Protein AF-A0A920MKY1-F1 (afdb_monomer_lite)

Secondary structure (DSSP, 8-state):
---SS-TTSTT--TT-HHHHHH-SEEEEES--SPPPTT-S---TT-EEEEEES-TTTTTSSS--SEEEES-HHHHHHHHHHHHHHHHS------

Structure (mmCIF, N/CA/C/O backbone):
data_AF-A0A920MKY1-F1
#
_entry.id   AF-A0A920MKY1-F1
#
loop_
_atom_site.group_PDB
_atom_site.id
_atom_site.type_symbol
_atom_site.label_atom_id
_atom_site.label_alt_id
_atom_site.label_comp_id
_atom_site.label_asym_id
_atom_site.label_entity_id
_atom_site.label_seq_id
_atom_site.pdbx_PDB_ins_code
_atom_site.Cartn_x
_atom_site.Cartn_y
_atom_site.Cartn_z
_atom_site.occupancy
_atom_site.B_iso_or_equiv
_atom_site.auth_seq_id
_atom_site.auth_comp_id
_atom_site.auth_asym_id
_atom_site.auth_atom_id
_atom_site.pdbx_PDB_model_num
ATOM 1 N N . MET A 1 1 ? 2.628 14.627 2.706 1.00 58.94 1 MET A N 1
ATOM 2 C CA . MET A 1 1 ? 3.404 15.098 3.879 1.00 58.94 1 MET A CA 1
ATOM 3 C C . MET A 1 1 ? 4.353 13.978 4.297 1.00 58.94 1 MET A C 1
ATOM 5 O O . MET A 1 1 ? 3.905 12.841 4.354 1.00 58.94 1 MET A O 1
ATOM 9 N N . ARG A 1 2 ? 5.652 14.248 4.497 1.00 74.38 2 ARG A N 1
ATOM 10 C CA . ARG A 1 2 ? 6.620 13.260 5.026 1.00 74.38 2 ARG A CA 1
ATOM 11 C C . ARG A 1 2 ? 6.659 13.331 6.558 1.00 74.38 2 ARG A C 1
ATOM 13 O O . ARG A 1 2 ? 6.317 14.370 7.114 1.00 74.38 2 ARG A O 1
ATOM 20 N N . GLY A 1 3 ? 7.093 12.254 7.218 1.00 79.56 3 GLY A N 1
ATOM 21 C CA . GLY A 1 3 ? 7.352 12.245 8.667 1.00 79.56 3 GLY A CA 1
ATOM 22 C C . GLY A 1 3 ? 6.484 11.305 9.508 1.00 79.56 3 GLY A C 1
ATOM 23 O O . GLY A 1 3 ? 6.740 11.183 10.700 1.00 79.56 3 GLY A O 1
ATOM 24 N N . HIS A 1 4 ? 5.505 10.602 8.920 1.00 85.25 4 HIS A N 1
ATOM 25 C CA . HIS A 1 4 ? 4.784 9.528 9.626 1.00 85.25 4 HIS A CA 1
ATOM 26 C C . HIS A 1 4 ? 5.700 8.338 9.966 1.00 85.25 4 HIS A C 1
ATOM 28 O O . HIS A 1 4 ? 5.537 7.712 11.008 1.00 85.25 4 HIS A O 1
ATOM 34 N N . PHE A 1 5 ? 6.698 8.081 9.116 1.00 87.62 5 PHE A N 1
ATOM 35 C CA . PHE A 1 5 ? 7.811 7.169 9.370 1.00 87.62 5 PHE A CA 1
ATOM 36 C C . PHE A 1 5 ? 9.129 7.909 9.128 1.00 87.62 5 PHE A C 1
ATOM 38 O O . PHE A 1 5 ? 9.190 8.796 8.272 1.00 87.62 5 PHE A O 1
ATOM 45 N N . SER A 1 6 ? 10.175 7.558 9.881 1.00 89.38 6 SER A N 1
ATOM 46 C CA . SER A 1 6 ? 11.511 8.113 9.649 1.00 89.38 6 SER A CA 1
ATOM 47 C C . SER A 1 6 ? 12.047 7.656 8.295 1.00 89.38 6 SER A C 1
ATOM 49 O O . SER A 1 6 ? 12.016 6.463 7.997 1.00 89.38 6 SER A O 1
ATOM 51 N N . ASP A 1 7 ? 12.631 8.575 7.525 1.00 87.75 7 ASP A N 1
ATOM 52 C CA . ASP A 1 7 ? 13.333 8.237 6.282 1.00 87.75 7 ASP A CA 1
ATOM 53 C C . ASP A 1 7 ? 14.540 7.317 6.525 1.00 87.75 7 ASP A C 1
ATOM 55 O O . ASP A 1 7 ? 14.914 6.554 5.642 1.00 87.75 7 ASP A O 1
ATOM 59 N N . SER A 1 8 ? 15.114 7.346 7.733 1.00 88.44 8 SER A N 1
ATOM 60 C CA . SER A 1 8 ? 16.202 6.453 8.147 1.00 88.44 8 SER A CA 1
ATOM 61 C C . SER A 1 8 ? 15.735 5.080 8.639 1.00 88.44 8 SER A C 1
ATOM 63 O O . SER A 1 8 ? 16.566 4.248 9.002 1.00 88.44 8 SER A O 1
ATOM 65 N N . HIS A 1 9 ? 14.424 4.831 8.715 1.00 89.69 9 HIS A N 1
ATOM 66 C CA . HIS A 1 9 ? 13.916 3.535 9.148 1.00 89.69 9 HIS A CA 1
ATOM 67 C C . HIS A 1 9 ? 14.287 2.459 8.119 1.00 89.69 9 HIS A C 1
ATOM 69 O O . HIS A 1 9 ? 14.133 2.680 6.923 1.00 89.69 9 HIS A O 1
ATOM 75 N N . ALA A 1 10 ? 14.706 1.271 8.564 1.00 89.81 10 ALA A N 1
ATOM 76 C CA . ALA A 1 10 ? 15.157 0.202 7.662 1.00 89.81 10 ALA A CA 1
ATOM 77 C C . ALA A 1 10 ? 14.086 -0.259 6.649 1.00 89.81 10 ALA A C 1
ATOM 79 O O . ALA A 1 10 ? 14.422 -0.768 5.587 1.00 89.81 10 ALA A O 1
ATOM 80 N N . LEU A 1 11 ? 12.802 -0.067 6.974 1.00 89.75 11 LEU A N 1
ATOM 81 C CA . LEU A 1 11 ? 11.665 -0.354 6.082 1.00 89.75 11 LEU A CA 1
ATOM 82 C C . LEU A 1 11 ? 11.234 0.842 5.214 1.00 89.75 11 LEU A C 1
ATOM 84 O O . LEU A 1 11 ? 10.270 0.736 4.461 1.00 89.75 11 LEU A O 1
ATOM 88 N N . SER A 1 12 ? 11.889 1.996 5.338 1.00 89.62 12 SER A N 1
ATOM 89 C CA . SER A 1 12 ? 11.594 3.148 4.492 1.00 89.62 12 SER A CA 1
ATOM 90 C C . SER A 1 12 ? 12.103 2.893 3.076 1.00 89.62 12 SER A C 1
ATOM 92 O O . SER A 1 12 ? 13.300 2.732 2.855 1.00 89.62 12 SER A O 1
ATOM 94 N N . ALA A 1 13 ? 11.197 2.917 2.100 1.00 87.50 13 ALA A N 1
ATOM 95 C CA . ALA A 1 13 ? 11.531 2.825 0.680 1.00 87.50 13 ALA A CA 1
ATOM 96 C C . ALA A 1 13 ? 11.676 4.207 0.013 1.00 87.50 13 ALA A C 1
ATOM 98 O O . ALA A 1 13 ? 11.625 4.313 -1.210 1.00 87.50 13 ALA A O 1
ATOM 99 N N . SER A 1 14 ? 11.847 5.289 0.785 1.00 83.56 14 SER A N 1
ATOM 100 C CA . SER A 1 14 ? 11.768 6.659 0.254 1.00 83.56 14 SER A CA 1
ATOM 101 C C . SER A 1 14 ? 12.874 7.034 -0.744 1.00 83.56 14 SER A C 1
ATOM 103 O O . SER A 1 14 ? 12.723 8.020 -1.469 1.00 83.56 14 SER A O 1
ATOM 105 N N . THR A 1 15 ? 13.942 6.234 -0.817 1.00 76.88 15 THR A N 1
ATOM 106 C CA . THR A 1 15 ? 15.003 6.276 -1.841 1.00 76.88 15 THR A CA 1
ATOM 107 C C . THR A 1 15 ? 15.157 4.947 -2.605 1.00 76.88 15 THR A C 1
ATOM 109 O O . THR A 1 15 ? 16.041 4.817 -3.449 1.00 76.88 15 THR A O 1
ATOM 112 N N . GLY A 1 16 ? 14.305 3.953 -2.331 1.00 79.12 16 GLY A N 1
ATOM 113 C CA . GLY A 1 16 ? 14.412 2.586 -2.845 1.00 79.12 16 GLY A CA 1
ATOM 114 C C . GLY A 1 16 ? 13.567 2.353 -4.094 1.00 79.12 16 GLY A C 1
ATOM 115 O O . GLY A 1 16 ? 12.523 1.710 -4.017 1.00 79.12 16 GLY A O 1
ATOM 116 N N . LEU A 1 17 ? 14.018 2.846 -5.252 1.00 75.19 17 LEU A N 1
ATOM 117 C CA . LEU A 1 17 ? 13.286 2.703 -6.522 1.00 75.19 17 LEU A CA 1
ATOM 118 C C . LEU A 1 17 ? 13.034 1.235 -6.911 1.00 75.19 17 LEU A C 1
ATOM 120 O O . LEU A 1 17 ? 11.989 0.915 -7.474 1.00 75.19 17 LEU A O 1
ATOM 124 N N . ASP A 1 18 ? 13.962 0.340 -6.575 1.00 80.12 18 ASP A N 1
ATOM 125 C CA . ASP A 1 18 ? 13.817 -1.091 -6.854 1.00 80.12 18 ASP A CA 1
ATOM 126 C C . ASP A 1 18 ? 12.674 -1.722 -6.053 1.00 80.12 18 ASP A C 1
ATOM 128 O O . ASP A 1 18 ? 11.961 -2.563 -6.589 1.00 80.12 18 ASP A O 1
ATOM 132 N N . ALA A 1 19 ? 12.435 -1.263 -4.817 1.00 80.44 19 ALA A N 1
ATOM 133 C CA . ALA A 1 19 ? 11.325 -1.738 -3.989 1.00 80.44 19 ALA A CA 1
ATOM 134 C C . ALA A 1 19 ? 9.959 -1.346 -4.574 1.00 80.44 19 ALA A C 1
ATOM 136 O O . ALA A 1 19 ? 9.000 -2.103 -4.478 1.00 80.44 19 ALA A O 1
ATOM 137 N N . VAL A 1 20 ? 9.873 -0.177 -5.218 1.00 80.75 20 VAL A N 1
ATOM 138 C CA . VAL A 1 20 ? 8.658 0.250 -5.930 1.00 80.75 20 VAL A CA 1
ATOM 139 C C . VAL A 1 20 ? 8.419 -0.639 -7.151 1.00 80.75 20 VAL A C 1
ATOM 141 O O . VAL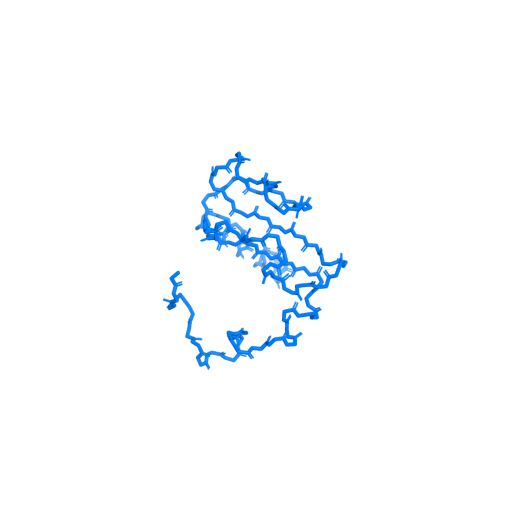 A 1 20 ? 7.299 -1.069 -7.392 1.00 80.75 20 VAL A O 1
ATOM 144 N N . ARG A 1 21 ? 9.464 -0.958 -7.917 1.00 84.00 21 ARG A N 1
ATOM 145 C CA . ARG A 1 21 ? 9.332 -1.760 -9.145 1.00 84.00 21 ARG A CA 1
ATOM 146 C C . ARG A 1 21 ? 9.041 -3.235 -8.888 1.00 84.00 21 ARG A C 1
ATOM 148 O O . ARG A 1 21 ? 8.428 -3.873 -9.739 1.00 84.00 21 ARG A O 1
ATOM 155 N N . SER A 1 22 ? 9.507 -3.776 -7.765 1.00 87.56 22 SER A N 1
ATOM 156 C CA . SER A 1 22 ? 9.327 -5.186 -7.412 1.00 87.56 22 SER A CA 1
ATOM 157 C C . SER A 1 22 ? 8.044 -5.477 -6.636 1.00 87.56 22 SER A C 1
ATOM 159 O O . SER A 1 22 ? 7.713 -6.647 -6.467 1.00 87.56 22 SER A O 1
ATOM 161 N N . ALA A 1 23 ? 7.331 -4.450 -6.163 1.00 90.56 23 ALA A N 1
ATOM 162 C CA . ALA A 1 23 ? 6.082 -4.642 -5.443 1.00 90.56 23 ALA A CA 1
ATOM 163 C C . ALA A 1 23 ? 5.015 -5.281 -6.348 1.00 90.56 23 ALA A C 1
ATOM 165 O O . ALA A 1 23 ? 4.698 -4.771 -7.423 1.00 90.56 23 ALA A O 1
ATOM 166 N N . ASP A 1 24 ? 4.442 -6.382 -5.872 1.00 93.31 24 ASP A N 1
ATOM 167 C CA . ASP A 1 24 ? 3.315 -7.102 -6.468 1.00 93.31 24 ASP A CA 1
ATOM 168 C C . ASP A 1 24 ? 1.968 -6.710 -5.834 1.00 93.31 24 ASP A C 1
ATOM 170 O O . ASP A 1 24 ? 0.912 -6.963 -6.410 1.00 93.31 24 ASP A O 1
ATOM 174 N N . LEU A 1 25 ? 1.999 -6.044 -4.677 1.00 93.25 25 LEU A N 1
ATOM 175 C CA . LEU A 1 25 ? 0.853 -5.463 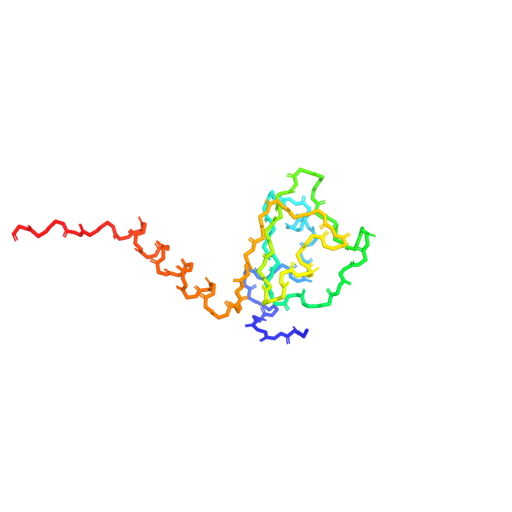-3.988 1.00 93.25 25 LEU A CA 1
ATOM 176 C C . LEU A 1 25 ? 1.195 -4.065 -3.461 1.00 93.25 25 LEU A C 1
ATOM 178 O O . LEU A 1 25 ? 2.194 -3.860 -2.772 1.00 93.25 25 LEU A O 1
ATOM 182 N N . VAL A 1 26 ? 0.310 -3.110 -3.726 1.00 91.38 26 VAL A N 1
ATOM 183 C CA . VAL A 1 26 ? 0.418 -1.711 -3.311 1.00 91.38 26 VAL A CA 1
ATOM 184 C C . VAL A 1 26 ? -0.818 -1.338 -2.508 1.00 91.38 26 VAL A C 1
ATOM 186 O O . VAL A 1 26 ? -1.943 -1.511 -2.973 1.00 91.38 26 VAL A O 1
ATOM 189 N N . ILE A 1 27 ? -0.617 -0.786 -1.311 1.00 92.56 27 ILE A N 1
ATOM 190 C CA . ILE A 1 27 ? -1.700 -0.251 -0.482 1.00 92.56 27 ILE A CA 1
ATOM 191 C C . ILE A 1 27 ? -1.549 1.266 -0.410 1.00 92.56 27 ILE A C 1
ATOM 193 O O . ILE A 1 27 ? -0.623 1.783 0.215 1.00 92.56 27 ILE A O 1
ATOM 197 N N . LEU A 1 28 ? -2.473 1.985 -1.042 1.00 90.88 28 LEU A N 1
ATOM 198 C CA . LEU A 1 28 ? -2.585 3.433 -0.935 1.00 90.88 28 LEU A CA 1
ATOM 199 C C . LEU A 1 28 ? -3.379 3.775 0.328 1.00 90.88 28 LEU A C 1
ATOM 201 O O . LEU A 1 28 ? -4.563 3.450 0.435 1.00 90.88 28 LEU A O 1
ATOM 205 N N . MET A 1 29 ? -2.718 4.435 1.277 1.00 88.75 29 MET A N 1
ATOM 206 C CA . MET A 1 29 ? -3.290 4.815 2.565 1.00 88.75 29 MET A CA 1
ATOM 207 C C . MET A 1 29 ? -3.057 6.297 2.828 1.00 88.75 29 MET A C 1
ATOM 209 O O . MET A 1 29 ? -1.911 6.742 2.880 1.00 88.75 29 MET A O 1
ATOM 213 N N . GLY A 1 30 ? -4.142 7.058 2.975 1.00 78.12 30 GLY A N 1
ATOM 214 C CA . GLY A 1 30 ? -4.074 8.504 3.216 1.00 78.12 30 GLY A CA 1
ATOM 215 C C . GLY A 1 30 ? -3.382 9.281 2.096 1.00 78.12 30 GLY A C 1
ATOM 216 O O . GLY A 1 30 ? -2.902 10.398 2.302 1.00 78.12 30 GLY A O 1
ATOM 217 N N . GLN A 1 31 ? -3.307 8.685 0.902 1.00 80.88 31 GLN A N 1
ATOM 218 C CA . GLN A 1 31 ? -2.811 9.342 -0.297 1.00 80.88 31 GLN A CA 1
ATOM 219 C C . GLN A 1 31 ? -3.971 10.048 -0.997 1.00 80.88 31 GLN A C 1
ATOM 221 O O . GLN A 1 31 ? -4.552 9.543 -1.953 1.00 80.88 31 GLN A O 1
ATOM 226 N N . TYR A 1 32 ? -4.300 11.231 -0.485 1.00 77.94 32 TYR A N 1
ATOM 227 C CA . TYR A 1 32 ? -5.338 12.108 -1.034 1.00 77.94 32 TYR A CA 1
ATOM 228 C C . TYR A 1 32 ? -4.854 12.936 -2.222 1.00 77.94 32 TYR A C 1
ATOM 230 O O . TYR A 1 32 ? -5.654 13.502 -2.966 1.00 77.94 32 TYR A O 1
ATOM 238 N N . CYS A 1 33 ? -3.533 13.037 -2.400 1.00 72.19 33 CYS A N 1
ATOM 239 C CA . CYS A 1 33 ? -2.979 13.662 -3.586 1.00 72.19 33 CYS A CA 1
ATOM 240 C C . CYS A 1 33 ? -3.152 12.701 -4.758 1.00 72.19 33 CYS A C 1
ATOM 242 O O . CYS A 1 33 ? -2.627 11.587 -4.733 1.00 72.19 33 CYS A O 1
ATOM 244 N N . MET A 1 34 ? -3.892 13.146 -5.771 1.00 66.44 34 MET A N 1
ATOM 245 C CA . MET A 1 34 ? -4.173 12.340 -6.951 1.00 66.44 34 MET A CA 1
ATOM 246 C C . MET A 1 34 ? -2.878 12.112 -7.732 1.00 66.44 34 MET A C 1
ATOM 248 O O . MET A 1 34 ? -2.295 13.094 -8.198 1.00 66.44 34 MET A O 1
ATOM 252 N N . PRO A 1 35 ? -2.419 10.858 -7.884 1.00 68.44 35 PRO A N 1
ATOM 253 C CA . PRO A 1 35 ? -1.259 10.586 -8.707 1.00 68.44 35 PRO A CA 1
ATOM 254 C C . PRO A 1 35 ? -1.605 10.819 -10.180 1.00 68.44 35 PRO A C 1
ATOM 256 O O . PRO A 1 35 ? -2.700 10.481 -10.645 1.00 68.44 35 PRO A O 1
ATOM 259 N N . SER A 1 36 ? -0.662 11.371 -10.933 1.00 73.31 36 SER A N 1
ATOM 260 C CA . SER A 1 36 ? -0.759 11.408 -12.391 1.00 73.31 36 SER A CA 1
ATOM 261 C C . SER A 1 36 ? -0.640 9.992 -12.960 1.00 73.31 36 SER A C 1
ATOM 263 O O . SER A 1 36 ? 0.018 9.122 -12.383 1.00 73.31 36 SER A O 1
ATOM 265 N N . ILE A 1 37 ? -1.255 9.743 -14.119 1.00 67.75 37 ILE A N 1
ATOM 266 C CA . ILE A 1 37 ? -1.078 8.470 -14.831 1.00 67.75 37 ILE A CA 1
ATOM 267 C C . ILE A 1 37 ? 0.420 8.278 -15.103 1.00 67.75 37 ILE A C 1
ATOM 269 O O . ILE A 1 37 ? 1.056 9.137 -15.709 1.00 67.75 37 ILE A O 1
ATOM 273 N N . GLY A 1 38 ? 0.979 7.160 -14.635 1.00 70.56 38 GLY A N 1
ATOM 274 C CA . GLY A 1 38 ? 2.406 6.852 -14.764 1.00 70.56 38 GLY A CA 1
ATOM 275 C C . GLY A 1 38 ? 3.320 7.501 -13.716 1.00 70.56 38 GLY A C 1
ATOM 276 O O . GLY A 1 38 ? 4.531 7.325 -13.806 1.00 70.56 38 GLY A O 1
ATOM 277 N N . GLU A 1 39 ? 2.782 8.215 -12.718 1.00 75.31 39 GLU A N 1
ATOM 278 C CA . GLU A 1 39 ? 3.581 8.777 -11.614 1.00 75.31 39 GLU A CA 1
ATOM 279 C C . GLU A 1 39 ? 4.245 7.681 -10.775 1.00 75.31 39 GLU A C 1
ATOM 281 O O . GLU A 1 39 ? 5.389 7.822 -10.339 1.00 75.31 39 GLU A O 1
ATOM 286 N N . PHE A 1 40 ? 3.548 6.561 -10.585 1.00 75.00 40 PHE A N 1
ATOM 287 C CA . PHE A 1 40 ? 4.102 5.413 -9.892 1.00 75.00 40 PHE A CA 1
ATOM 288 C C . PHE A 1 40 ? 4.640 4.374 -10.873 1.00 75.00 40 PHE A C 1
ATOM 290 O O . PHE A 1 40 ? 3.915 3.864 -11.723 1.00 75.00 40 PHE A O 1
ATOM 297 N N . ALA A 1 41 ? 5.910 4.013 -10.696 1.00 78.81 41 ALA A N 1
ATOM 298 C CA . ALA A 1 41 ? 6.603 2.999 -11.485 1.00 78.81 41 ALA A CA 1
ATOM 299 C C . ALA A 1 41 ? 6.448 1.579 -10.899 1.00 78.81 41 ALA A C 1
ATOM 301 O O . ALA A 1 41 ? 7.416 0.815 -10.892 1.00 78.81 41 ALA A O 1
ATOM 302 N N . PHE A 1 42 ? 5.265 1.244 -10.367 1.00 85.81 42 PHE A N 1
ATOM 303 C CA . PHE A 1 42 ? 4.963 -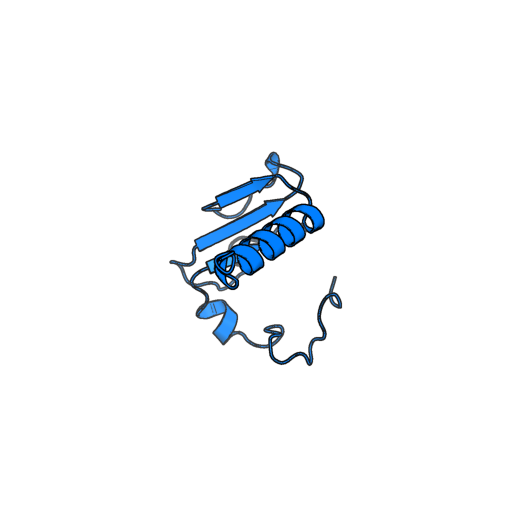0.127 -9.943 1.00 85.81 42 PHE A CA 1
ATOM 304 C C . PHE A 1 42 ? 4.911 -1.058 -11.158 1.00 85.81 42 PHE A C 1
ATOM 306 O O . PHE A 1 42 ? 4.653 -0.616 -12.282 1.00 85.81 42 PHE A O 1
ATOM 313 N N . GLY A 1 43 ? 5.175 -2.346 -10.936 1.00 84.56 43 GLY A N 1
ATOM 314 C CA . GLY A 1 43 ? 5.095 -3.345 -11.996 1.00 84.56 43 GLY A CA 1
ATOM 315 C C . GLY A 1 43 ? 3.699 -3.395 -12.641 1.00 84.56 43 GLY A C 1
ATOM 316 O O . GLY A 1 43 ? 2.705 -3.105 -11.973 1.00 84.56 43 GLY A O 1
ATOM 317 N N . PRO A 1 44 ? 3.594 -3.782 -13.926 1.00 86.44 44 PRO A N 1
ATOM 318 C CA . PRO A 1 44 ? 2.313 -3.839 -14.640 1.00 86.44 44 PRO A CA 1
ATOM 319 C C . PRO A 1 44 ? 1.316 -4.834 -14.026 1.00 86.44 44 PRO A C 1
ATOM 321 O O . PRO A 1 44 ? 0.112 -4.669 -14.195 1.00 86.44 44 PRO A O 1
ATOM 324 N N . ASP A 1 45 ? 1.819 -5.835 -13.300 1.00 88.94 45 ASP A N 1
ATOM 325 C CA . ASP A 1 45 ? 1.019 -6.874 -12.645 1.00 88.94 45 ASP A CA 1
ATOM 326 C C . ASP A 1 45 ? 0.719 -6.566 -11.168 1.00 88.94 45 ASP A C 1
ATOM 328 O O . ASP A 1 45 ? 0.057 -7.363 -10.498 1.00 88.94 45 ASP A O 1
ATOM 332 N N . ALA A 1 46 ? 1.201 -5.430 -10.647 1.00 91.88 46 ALA A N 1
ATOM 333 C CA . ALA A 1 46 ? 0.965 -5.043 -9.265 1.00 91.88 46 ALA A CA 1
ATOM 334 C C . ALA A 1 46 ? -0.537 -4.931 -8.988 1.00 91.88 46 ALA A C 1
ATOM 336 O O . ALA A 1 46 ? -1.287 -4.338 -9.765 1.00 91.88 46 ALA A O 1
ATOM 337 N N . LYS A 1 47 ? -0.963 -5.481 -7.852 1.00 94.31 47 LYS A N 1
ATOM 338 C CA . LYS A 1 47 ? -2.315 -5.350 -7.318 1.00 94.31 47 LYS A CA 1
ATOM 339 C C . LYS A 1 47 ? -2.438 -4.104 -6.465 1.00 94.31 47 LYS A C 1
ATOM 341 O O . LYS A 1 47 ? -1.534 -3.771 -5.706 1.00 94.31 47 LYS A O 1
ATOM 346 N N . TRP A 1 48 ? -3.574 -3.429 -6.569 1.00 92.31 48 TRP A N 1
ATOM 347 C CA . TRP A 1 48 ? -3.790 -2.131 -5.946 1.00 92.31 48 TRP A CA 1
ATOM 348 C C . TRP A 1 48 ? -4.949 -2.180 -4.963 1.00 92.31 48 TRP A C 1
ATOM 350 O O . TRP A 1 48 ? -6.089 -2.472 -5.324 1.00 92.31 48 TRP A O 1
ATOM 360 N N . ILE A 1 49 ? -4.656 -1.823 -3.716 1.00 94.94 49 ILE A N 1
ATOM 361 C CA . ILE A 1 49 ? -5.645 -1.574 -2.673 1.00 94.94 49 ILE A CA 1
ATOM 362 C C . ILE A 1 49 ? -5.657 -0.077 -2.390 1.00 94.94 49 ILE A C 1
ATOM 364 O O . ILE A 1 49 ? -4.601 0.526 -2.194 1.00 94.94 49 ILE A O 1
ATOM 368 N N . ARG A 1 50 ? -6.842 0.532 -2.323 1.00 93.56 50 ARG A N 1
ATOM 369 C CA . ARG A 1 50 ? -6.995 1.922 -1.874 1.00 93.56 50 ARG A CA 1
ATOM 370 C C . ARG A 1 50 ? -7.925 2.000 -0.675 1.00 93.56 50 ARG A C 1
ATOM 372 O O . ARG A 1 50 ? -9.047 1.505 -0.735 1.00 93.56 50 ARG A O 1
ATOM 379 N N . ILE A 1 51 ? -7.447 2.647 0.385 1.00 95.06 51 ILE A N 1
ATOM 380 C CA . ILE A 1 51 ? -8.236 2.999 1.566 1.00 95.06 51 ILE A CA 1
ATOM 381 C C . ILE A 1 51 ? -8.500 4.498 1.510 1.00 95.06 51 ILE A C 1
ATOM 383 O O . ILE A 1 51 ? -7.556 5.289 1.558 1.00 95.06 51 ILE A O 1
ATOM 387 N N . ASP A 1 52 ? -9.771 4.868 1.394 1.00 93.94 52 ASP A N 1
ATOM 388 C CA . ASP A 1 52 ? -10.197 6.259 1.255 1.00 93.94 52 ASP A CA 1
ATOM 389 C C . ASP A 1 52 ? -11.542 6.475 1.974 1.00 93.94 52 ASP A C 1
ATOM 391 O O . ASP A 1 52 ? -12.422 5.618 1.866 1.00 93.94 52 ASP A O 1
ATOM 395 N N . PRO A 1 53 ? -11.744 7.567 2.728 1.00 94.44 53 PRO A N 1
ATOM 396 C CA . PRO A 1 53 ? -13.048 7.908 3.284 1.00 94.44 53 PRO A CA 1
ATOM 397 C C . PRO A 1 53 ? -14.093 8.256 2.213 1.00 94.44 53 PRO A C 1
ATOM 399 O O . PRO A 1 53 ? -15.284 8.098 2.486 1.00 94.44 53 PRO A O 1
ATOM 402 N N . ASP A 1 54 ? -13.686 8.712 1.021 1.00 92.81 54 ASP A N 1
ATOM 403 C CA . ASP A 1 54 ? -14.597 9.041 -0.077 1.00 92.81 54 ASP A CA 1
ATOM 404 C C . ASP A 1 54 ? -14.598 7.934 -1.140 1.00 92.81 54 ASP A C 1
ATOM 406 O O . ASP A 1 54 ? -13.641 7.725 -1.889 1.00 92.81 54 ASP A O 1
ATOM 410 N N . ALA A 1 55 ? -15.726 7.228 -1.242 1.00 93.69 55 ALA A N 1
ATOM 411 C CA . ALA A 1 55 ? -15.910 6.166 -2.225 1.00 93.69 55 ALA A CA 1
ATOM 412 C C . ALA A 1 55 ? -15.754 6.653 -3.676 1.00 93.69 55 ALA A C 1
ATOM 414 O O . ALA A 1 55 ? -15.416 5.855 -4.548 1.00 93.69 55 ALA A O 1
ATOM 415 N N . THR A 1 56 ? -15.998 7.939 -3.948 1.00 91.81 56 THR A N 1
ATOM 416 C CA . THR A 1 56 ? -15.927 8.502 -5.303 1.00 91.81 56 THR A CA 1
ATOM 417 C C . THR A 1 56 ? -14.499 8.698 -5.810 1.00 91.81 56 THR A C 1
ATOM 419 O O . THR A 1 56 ? -14.287 8.775 -7.022 1.00 91.81 56 THR A O 1
ATOM 422 N N . ASP A 1 57 ? -13.510 8.719 -4.915 1.00 89.69 57 ASP A N 1
ATOM 423 C CA . ASP A 1 57 ? -12.099 8.832 -5.283 1.00 89.69 57 ASP A CA 1
ATOM 424 C C . ASP A 1 57 ? -11.429 7.464 -5.515 1.00 89.69 57 ASP A C 1
ATOM 426 O O . ASP A 1 57 ? -10.357 7.371 -6.128 1.00 89.69 57 ASP A O 1
ATOM 430 N N . ILE A 1 58 ? -12.073 6.368 -5.106 1.00 91.62 58 ILE A N 1
ATOM 431 C CA . ILE A 1 58 ? -11.590 5.009 -5.362 1.00 91.62 58 ILE A CA 1
ATOM 432 C C . ILE A 1 58 ? -11.707 4.686 -6.859 1.00 91.62 58 ILE A C 1
ATOM 434 O O . ILE A 1 58 ? -12.790 4.686 -7.433 1.00 91.62 58 ILE A O 1
ATOM 438 N N . GLY A 1 59 ? -10.576 4.377 -7.504 1.00 88.44 59 GLY A N 1
ATOM 439 C CA . GLY A 1 59 ? -10.540 3.999 -8.924 1.00 88.44 59 GLY A CA 1
ATOM 440 C C . GLY A 1 59 ? -10.656 5.164 -9.916 1.00 88.44 59 GLY A C 1
ATOM 441 O O . GLY A 1 59 ? -10.708 4.932 -11.120 1.00 88.44 59 GLY A O 1
ATOM 442 N N . ARG A 1 60 ? -10.678 6.416 -9.439 1.00 87.50 60 ARG A N 1
ATOM 443 C CA . ARG A 1 60 ? -10.907 7.605 -10.276 1.00 87.50 60 ARG A CA 1
ATOM 444 C C . ARG A 1 60 ? -9.807 7.876 -11.313 1.00 87.50 60 ARG A C 1
ATOM 446 O O . ARG A 1 60 ? -10.111 8.285 -12.430 1.00 87.50 60 ARG A O 1
ATOM 453 N N . ASN A 1 61 ? -8.539 7.679 -10.943 1.00 81.06 61 ASN A N 1
ATOM 454 C CA . ASN A 1 61 ? -7.368 8.041 -11.765 1.00 81.06 61 ASN A CA 1
ATOM 455 C C . ASN A 1 61 ? -6.491 6.846 -12.154 1.00 81.06 61 ASN A C 1
ATOM 457 O O . ASN A 1 61 ? -5.819 6.884 -13.183 1.00 81.06 61 ASN A O 1
ATOM 461 N N . VAL A 1 62 ? -6.483 5.804 -11.326 1.00 80.56 62 VAL A N 1
ATOM 462 C CA . VAL A 1 62 ? -5.731 4.566 -11.542 1.00 80.56 62 VAL A CA 1
ATOM 463 C C . VAL A 1 62 ? -6.648 3.382 -11.237 1.00 80.56 62 VAL A C 1
ATOM 465 O O . VAL A 1 62 ? -7.487 3.507 -10.338 1.00 80.56 62 VAL A O 1
ATOM 468 N N . PRO A 1 63 ? -6.525 2.251 -11.954 1.00 83.69 63 PRO A N 1
ATOM 469 C CA . PRO A 1 63 ? -7.251 1.035 -11.609 1.00 83.69 63 PRO A CA 1
ATOM 470 C C . PRO A 1 63 ? -6.952 0.614 -10.166 1.00 83.69 63 PRO A C 1
ATOM 472 O O . PRO A 1 63 ? -5.798 0.611 -9.747 1.00 83.69 63 PRO A O 1
ATOM 475 N N . ILE A 1 64 ? -7.997 0.270 -9.415 1.00 91.81 64 ILE A N 1
ATOM 476 C CA . ILE A 1 64 ? -7.904 -0.253 -8.049 1.00 91.81 64 ILE A CA 1
ATOM 477 C C . ILE A 1 64 ? -8.568 -1.628 -8.041 1.00 91.81 64 ILE A C 1
ATOM 479 O O . ILE A 1 64 ? -9.746 -1.735 -8.376 1.00 91.81 64 ILE A O 1
ATOM 483 N N . ASP A 1 65 ? -7.827 -2.669 -7.658 1.00 96.19 65 ASP A N 1
ATOM 484 C CA . ASP A 1 65 ? -8.363 -4.030 -7.551 1.00 96.19 65 ASP A CA 1
ATOM 485 C C . ASP A 1 65 ? -9.291 -4.175 -6.332 1.00 96.19 65 ASP A C 1
ATOM 487 O O . ASP A 1 65 ? -10.287 -4.894 -6.395 1.00 96.19 65 ASP A O 1
ATOM 491 N N . LEU A 1 66 ? -8.986 -3.484 -5.225 1.00 96.38 66 LEU A N 1
ATOM 492 C CA . LEU A 1 66 ? -9.799 -3.493 -4.006 1.00 96.38 66 LEU A CA 1
ATOM 493 C C . LEU A 1 66 ? -9.903 -2.101 -3.367 1.00 96.38 66 LEU A C 1
ATOM 495 O O . LEU A 1 66 ? -8.926 -1.540 -2.871 1.00 96.38 66 LEU A O 1
ATOM 499 N N . GLY A 1 67 ? -11.120 -1.561 -3.338 1.00 94.81 67 GLY A N 1
ATOM 500 C CA . GLY A 1 67 ? -11.452 -0.333 -2.620 1.00 94.81 67 GLY A CA 1
ATOM 501 C C . GLY A 1 67 ? -11.976 -0.602 -1.212 1.00 94.81 67 GLY A C 1
ATOM 502 O O . GLY A 1 67 ? -12.861 -1.438 -1.036 1.00 94.81 67 GLY A O 1
ATOM 503 N N . ILE A 1 68 ? -11.477 0.131 -0.217 1.00 96.06 68 ILE A N 1
ATOM 504 C CA . ILE A 1 68 ? -11.954 0.091 1.170 1.00 96.06 68 ILE A CA 1
ATOM 505 C C . ILE A 1 68 ? -12.393 1.500 1.568 1.00 96.06 68 ILE A C 1
ATOM 507 O O . ILE A 1 68 ? -11.565 2.401 1.694 1.00 96.06 68 ILE A O 1
ATOM 511 N N . VAL A 1 69 ? -13.696 1.675 1.800 1.00 96.19 69 VAL A N 1
ATOM 512 C CA . VAL A 1 69 ? -14.253 2.952 2.261 1.00 96.19 69 VAL A CA 1
ATOM 513 C C . VAL A 1 69 ? -14.104 3.048 3.777 1.00 96.19 69 VAL A C 1
ATOM 515 O O . VAL A 1 69 ? -14.842 2.398 4.518 1.00 96.19 69 VAL A O 1
ATOM 518 N N . SER A 1 70 ? -13.109 3.799 4.246 1.00 96.19 70 SER A N 1
ATOM 519 C CA . SER A 1 70 ? -12.785 3.929 5.672 1.00 96.19 70 SER A CA 1
ATOM 520 C C . SER A 1 70 ? -11.840 5.104 5.923 1.00 96.19 70 SER A C 1
ATOM 522 O O . SER A 1 70 ? -11.067 5.485 5.050 1.00 96.19 70 SER A O 1
ATOM 524 N N . SER A 1 71 ? -11.809 5.606 7.162 1.00 95.81 71 SER A N 1
ATOM 525 C CA . SER A 1 71 ? -10.626 6.341 7.632 1.00 95.81 71 SER A CA 1
ATOM 526 C C . SER A 1 71 ? -9.423 5.398 7.736 1.00 95.81 71 SER A C 1
ATOM 528 O O . SER A 1 71 ? -9.569 4.209 8.045 1.00 95.81 71 SER A O 1
ATOM 530 N N . GLU A 1 72 ? -8.222 5.927 7.534 1.00 93.12 72 GLU A N 1
ATOM 531 C CA . GLU A 1 72 ? -6.964 5.179 7.596 1.00 93.12 72 GLU A CA 1
ATOM 532 C C . GLU A 1 72 ? -6.736 4.607 8.987 1.00 93.12 72 GLU A C 1
ATOM 534 O O . GLU A 1 72 ? -6.285 3.473 9.127 1.00 93.12 72 GLU A O 1
ATOM 539 N N . LYS A 1 73 ? -7.097 5.375 10.024 1.00 94.81 73 LYS A N 1
ATOM 540 C CA . LYS A 1 73 ? -6.995 4.934 11.414 1.00 94.81 73 LYS A CA 1
ATOM 541 C C . LYS A 1 73 ? -7.819 3.669 11.651 1.00 94.81 73 LYS A C 1
ATOM 543 O O . LYS A 1 73 ? -7.270 2.677 12.119 1.00 94.81 73 LYS A O 1
ATOM 548 N N . ALA A 1 74 ? -9.108 3.694 11.305 1.00 96.75 74 ALA A N 1
ATOM 549 C CA . ALA A 1 74 ? -9.989 2.548 11.520 1.00 96.75 74 ALA A CA 1
ATOM 550 C C . ALA A 1 74 ? -9.542 1.325 10.699 1.00 96.75 74 ALA A C 1
ATOM 552 O O . ALA A 1 74 ? -9.549 0.204 11.205 1.00 96.75 74 ALA A O 1
ATOM 553 N N . ALA A 1 75 ? -9.078 1.541 9.463 1.00 96.06 75 ALA A N 1
ATOM 554 C CA . ALA A 1 75 ? -8.562 0.468 8.618 1.00 96.06 75 ALA A CA 1
ATOM 555 C C . ALA A 1 75 ? -7.277 -0.162 9.191 1.00 96.06 75 ALA A C 1
ATOM 557 O O . ALA A 1 75 ? -7.159 -1.386 9.233 1.00 96.06 75 ALA A O 1
ATOM 558 N N . LEU A 1 76 ? -6.332 0.652 9.677 1.00 94.56 76 LEU A N 1
ATOM 559 C CA . LEU A 1 76 ? -5.103 0.174 10.320 1.00 94.56 76 LEU A CA 1
ATOM 560 C C . LEU A 1 76 ? -5.379 -0.575 11.625 1.00 94.56 76 LEU A C 1
ATOM 562 O O . LEU A 1 76 ? -4.739 -1.592 11.892 1.00 94.56 76 LEU A O 1
ATOM 566 N N . GLU A 1 77 ? -6.319 -0.093 12.437 1.00 96.44 77 GLU A N 1
ATOM 567 C CA . GLU A 1 77 ? -6.727 -0.770 13.670 1.00 96.44 77 GLU A CA 1
ATOM 568 C C . GLU A 1 77 ? -7.331 -2.147 13.364 1.00 96.44 77 GLU A C 1
ATOM 570 O O . GLU A 1 77 ? -6.909 -3.143 13.957 1.00 96.44 77 GLU A O 1
ATOM 575 N N . ALA A 1 78 ? -8.228 -2.232 12.377 1.00 95.12 78 ALA A N 1
ATOM 576 C CA . ALA A 1 78 ? -8.796 -3.501 11.930 1.00 95.12 78 ALA A CA 1
ATOM 577 C C . ALA A 1 78 ? -7.722 -4.458 11.383 1.00 95.12 78 ALA A C 1
ATOM 579 O O . ALA A 1 78 ? -7.700 -5.637 11.744 1.00 95.12 78 ALA A O 1
ATOM 580 N N . LEU A 1 79 ? -6.788 -3.951 10.568 1.00 92.88 79 LEU A N 1
ATOM 581 C CA . LEU A 1 79 ? -5.686 -4.745 10.020 1.00 92.88 79 LEU A CA 1
ATOM 582 C C . LEU A 1 79 ? -4.776 -5.293 11.126 1.00 92.88 79 LEU A C 1
ATOM 584 O O . LEU A 1 79 ? -4.409 -6.468 11.106 1.00 92.88 79 LEU A O 1
ATOM 588 N N . LYS A 1 80 ? -4.452 -4.468 12.128 1.00 94.31 80 LYS A N 1
ATOM 589 C CA . LYS A 1 80 ? -3.676 -4.885 13.301 1.00 94.31 80 LYS A CA 1
ATOM 590 C C . LYS A 1 80 ? -4.384 -6.000 14.073 1.00 94.31 80 LYS A C 1
ATOM 592 O O . LYS A 1 80 ? -3.733 -6.978 14.434 1.00 94.31 80 LYS A O 1
ATOM 597 N N . MET A 1 81 ? -5.689 -5.868 14.317 1.00 92.69 81 MET A N 1
ATOM 598 C CA . MET A 1 81 ? -6.473 -6.884 15.031 1.00 92.69 81 MET A CA 1
ATOM 599 C C . MET A 1 81 ? -6.491 -8.219 14.278 1.00 92.69 81 MET A C 1
ATOM 601 O O . MET A 1 81 ? -6.228 -9.264 14.872 1.00 92.69 81 MET A O 1
ATOM 605 N N . LEU A 1 82 ? -6.732 -8.181 12.963 1.00 90.69 82 LEU A N 1
ATOM 606 C CA . LEU A 1 82 ? -6.678 -9.360 12.094 1.00 90.69 82 LEU A CA 1
ATOM 607 C C . LEU A 1 82 ? -5.305 -10.032 12.151 1.00 90.69 82 LEU A C 1
ATOM 609 O O . LEU A 1 82 ? -5.218 -11.224 12.438 1.00 90.69 82 LEU A O 1
ATOM 613 N N . TYR A 1 83 ? -4.230 -9.266 11.966 1.00 87.06 83 TYR A N 1
ATOM 614 C CA . TYR A 1 83 ? -2.864 -9.786 12.025 1.00 87.06 83 TYR A CA 1
ATOM 615 C C . TYR A 1 83 ? -2.552 -10.474 13.363 1.00 87.06 83 TYR A C 1
ATOM 617 O O . TYR A 1 83 ? -1.996 -11.572 13.388 1.00 87.06 83 TYR A O 1
ATOM 625 N N . GLN A 1 84 ? -2.963 -9.870 14.481 1.00 87.62 84 GLN A N 1
ATOM 626 C CA . GLN A 1 84 ? -2.786 -10.455 15.811 1.00 87.62 84 GLN A CA 1
ATOM 627 C C . GLN A 1 84 ? -3.568 -11.764 15.985 1.00 87.62 84 GLN A C 1
ATOM 629 O O . GLN A 1 84 ? -3.038 -12.705 16.570 1.00 87.62 84 GLN A O 1
ATOM 634 N N . SER A 1 85 ? -4.786 -11.852 15.442 1.00 82.94 85 SER A N 1
ATOM 635 C CA . SER A 1 85 ? -5.601 -13.075 15.495 1.00 82.94 85 SER A CA 1
ATOM 636 C C . SER A 1 85 ? -5.051 -14.223 14.639 1.00 82.94 85 SER A C 1
ATOM 638 O O . SER A 1 85 ? -5.271 -15.387 14.959 1.00 82.94 85 SER A O 1
ATOM 640 N N . VAL A 1 86 ? -4.312 -13.905 13.571 1.00 81.94 86 VAL A N 1
ATOM 641 C CA . VAL A 1 86 ? -3.699 -14.898 12.675 1.00 81.94 86 VAL A CA 1
ATOM 642 C C . VAL A 1 86 ? -2.392 -15.447 13.255 1.00 81.94 86 VAL A C 1
ATOM 644 O O . VAL A 1 86 ? -2.108 -16.632 13.102 1.00 81.94 86 VAL A O 1
ATOM 647 N N . LEU A 1 87 ? -1.597 -14.613 13.935 1.00 69.38 87 LEU A N 1
ATOM 648 C CA . LEU A 1 87 ? -0.307 -15.030 14.504 1.00 69.38 87 LEU A CA 1
ATOM 649 C C . LEU A 1 87 ? -0.377 -15.586 15.925 1.00 69.38 87 LEU A C 1
ATOM 651 O O . LEU A 1 87 ? 0.545 -16.283 16.346 1.00 69.38 87 LEU A O 1
ATOM 655 N N . VAL A 1 88 ? -1.444 -15.294 16.665 1.00 60.25 88 VAL A N 1
ATOM 656 C CA . VAL A 1 88 ? -1.714 -15.907 17.965 1.00 60.25 88 VAL A CA 1
ATOM 657 C C . VAL A 1 88 ? -2.983 -16.737 17.809 1.00 60.25 88 VAL A C 1
ATOM 659 O O . VAL A 1 88 ? -4.072 -16.226 18.081 1.00 60.25 88 VAL A O 1
ATOM 662 N N . PRO A 1 89 ? -2.883 -18.008 17.363 1.00 56.16 89 PRO A N 1
ATOM 663 C CA . PRO A 1 89 ? -4.010 -18.916 17.477 1.00 56.16 89 PRO A CA 1
ATOM 664 C C . PRO A 1 89 ? -4.388 -18.916 18.951 1.00 56.16 89 PRO A C 1
ATOM 666 O O . PRO A 1 89 ? -3.522 -19.133 19.801 1.00 56.16 89 PRO A O 1
ATOM 669 N N . SER A 1 90 ? -5.646 -18.600 19.251 1.00 61.28 90 SER A N 1
ATOM 670 C CA . SER A 1 90 ? -6.208 -18.670 20.595 1.00 61.28 90 SER A CA 1
ATOM 671 C C . SER A 1 90 ? -5.756 -19.976 21.242 1.00 61.28 90 SER A C 1
ATOM 673 O O . SER A 1 90 ? -6.211 -21.052 20.849 1.00 61.28 90 SER A O 1
ATOM 675 N N . GLY A 1 91 ? -4.787 -19.870 22.158 1.00 54.44 91 GLY A N 1
ATOM 676 C CA . GLY A 1 91 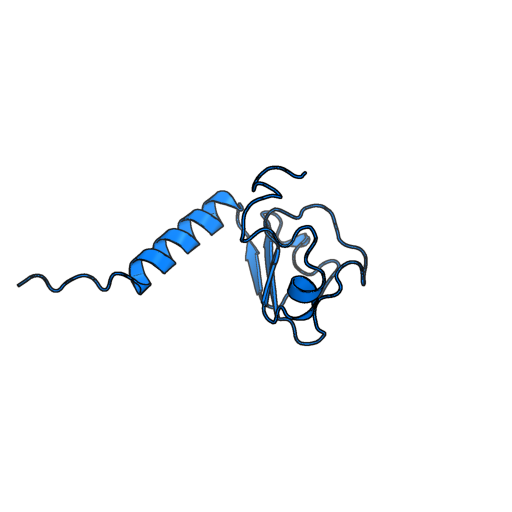? -4.244 -21.003 22.884 1.00 54.44 91 GLY A CA 1
ATOM 677 C C . GLY A 1 91 ? -5.408 -21.749 23.509 1.00 54.44 91 GLY A C 1
ATOM 678 O O . GLY A 1 91 ? -6.240 -21.135 24.179 1.00 54.44 91 GLY A O 1
ATOM 679 N N . GLY A 1 92 ? -5.497 -23.044 23.209 1.00 52.56 92 GLY A N 1
ATOM 680 C CA . GLY A 1 92 ? -6.525 -23.917 23.750 1.00 52.56 92 GLY A CA 1
ATOM 681 C C . GLY A 1 92 ? -6.577 -23.766 25.264 1.00 52.56 92 GLY A C 1
ATOM 682 O O . GLY A 1 92 ? -5.585 -24.005 25.951 1.00 52.56 92 GLY A O 1
ATOM 683 N N . MET A 1 93 ? -7.728 -23.331 25.766 1.00 47.44 93 MET A N 1
ATOM 684 C CA . MET A 1 93 ? -8.032 -23.451 27.181 1.00 47.44 93 MET A CA 1
ATOM 685 C C . MET A 1 93 ? -8.335 -24.926 27.446 1.00 47.44 93 MET A C 1
ATOM 6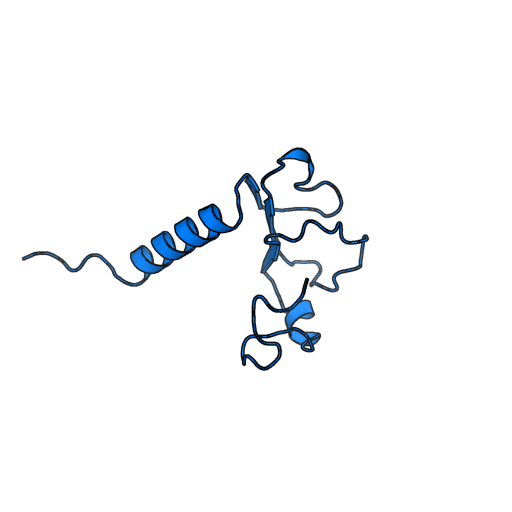87 O O . MET A 1 93 ? -9.386 -25.417 27.032 1.00 47.44 93 MET A O 1
ATOM 691 N N . ASN A 1 94 ? -7.382 -25.611 28.076 1.00 46.69 94 ASN A N 1
ATOM 692 C CA . ASN A 1 94 ? -7.646 -26.794 28.891 1.00 46.69 94 ASN A CA 1
ATOM 693 C C . ASN A 1 94 ? -7.923 -26.337 30.322 1.00 46.69 94 ASN A C 1
ATOM 695 O O . ASN A 1 94 ? -7.196 -25.421 30.775 1.00 46.69 94 ASN A O 1
#

Sequence (94 aa):
MRGHFSDSHALSASTGLDAVRSADLVILMGQYCMPSIGEFAFGPDAKWIRIDPDATDIGRNVPIDLGIVSSEKAALEALKMLYQSVLVPSGGMN

pLDDT: mean 84.22, std 11.86, range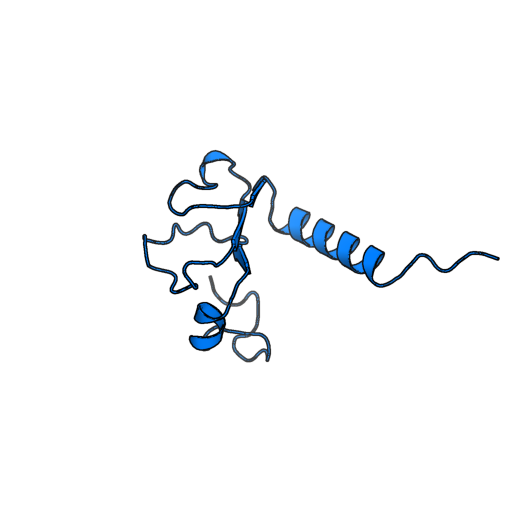 [46.69, 96.75]

Foldseek 3Di:
DDDPDDCPDPPRCVVPLVCQQPAQEDEAAPCPPDAAVVNGNYHPNRAAEYEECDPVPQCPHHHHPYYHNDHRVVVVVVVVVVVVCVVDPPPDDD

Radius of gyration: 15.98 Å; chains: 1; bounding box: 32×42×44 Å